Protein AF-A0A7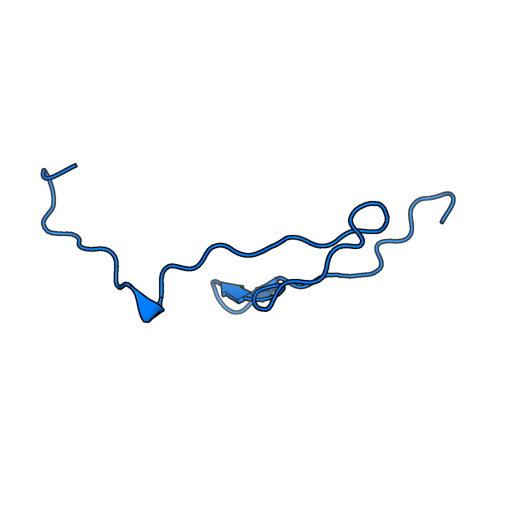X5TCN1-F1 (afdb_monomer)

Foldseek 3Di:
DPPDPDDDDPVVDDDEDDDDPVRDDDDPHQWDDDPNDIDHYDPPDDPPD

Secondary structure (DSSP, 8-state):
--SS-----TTT--------SS-----S---EEETTEEE-------TT-

Solvent-accessible surface area (backbone atoms only — not comparable to full-atom values): 3598 Å² total; per-residue (Å²): 142,76,92,59,103,75,78,84,55,70,90,79,59,74,82,66,50,84,49,52,96,88,47,78,81,87,67,96,38,42,61,51,75,55,97,92,40,78,51,57,67,68,93,74,72,45,104,86,93

Mean predicted aligned error: 7.44 Å

Radius of gyration: 15.52 Å; Cα contacts (8 Å, |Δi|>4): 36; chains: 1; bounding box: 34×28×36 Å

Sequence (49 aa):
MKECSLERHPKKTKIVYCKDANRKDDHDNISFDFLGYTFRPRRSCTKKG

pLDDT: mean 83.25, std 10.4, range [52.22, 94.44]

Nearest PDB structures (foldseek):
  8glv-assembly1_PD  TM=2.871E-01  e=8.847E+00  Chlamydomonas reinhardtii
  8glv-assembly1_6W  TM=2.839E-01  e=8.232E+00  Chlamydomonas reinhardtii
  8glv-assembly1_Hb  TM=2.789E-01  e=8.847E+00  Chlamydomonas reinhardtii

Structure (mmCIF, N/CA/C/O backbone):
data_AF-A0A7X5TCN1-F1
#
_entry.id   AF-A0A7X5TCN1-F1
#
loop_
_atom_site.group_PDB
_atom_site.id
_atom_site.type_symbol
_atom_site.label_atom_id
_atom_site.label_alt_id
_atom_site.label_comp_id
_atom_site.label_asym_id
_atom_site.label_entity_id
_atom_site.label_seq_id
_atom_site.pdbx_PDB_ins_code
_atom_site.Cartn_x
_atom_site.Cartn_y
_atom_site.Cartn_z
_atom_site.occupancy
_atom_site.B_iso_or_equiv
_atom_site.auth_seq_id
_atom_site.auth_comp_id
_atom_site.auth_asym_id
_atom_site.auth_atom_id
_atom_site.pdbx_PDB_model_num
ATOM 1 N N . MET A 1 1 ? -4.005 -21.571 15.603 1.00 52.22 1 MET A N 1
ATOM 2 C CA . MET A 1 1 ? -4.179 -20.160 16.020 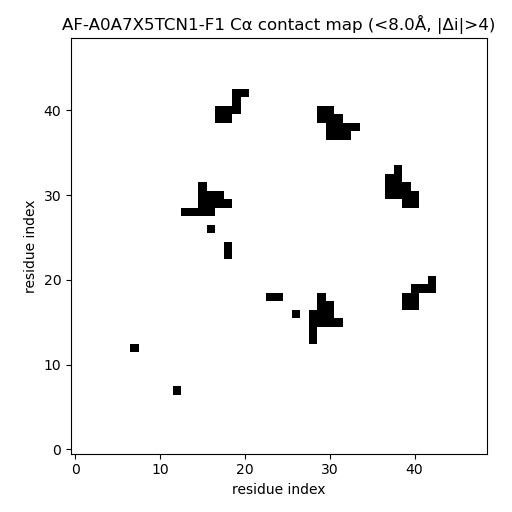1.00 52.22 1 MET A CA 1
ATOM 3 C C . MET A 1 1 ? -5.496 -20.034 16.774 1.00 52.22 1 MET A C 1
ATOM 5 O O . MET A 1 1 ? -6.513 -19.772 16.150 1.00 52.22 1 MET A O 1
ATOM 9 N N . LYS A 1 2 ? -5.518 -20.338 18.076 1.00 53.00 2 LYS A N 1
ATOM 10 C CA . LYS A 1 2 ? -6.713 -20.175 18.928 1.00 53.00 2 LYS A CA 1
ATOM 11 C C . LYS A 1 2 ? -6.350 -20.137 20.421 1.00 53.00 2 LYS A C 1
ATOM 13 O O . LYS A 1 2 ? -7.106 -20.600 21.257 1.00 53.00 2 LYS A O 1
ATOM 18 N N . GLU A 1 3 ? -5.164 -19.621 20.736 1.00 66.06 3 GLU A N 1
ATOM 19 C CA . GLU A 1 3 ? -4.692 -19.508 22.126 1.00 66.06 3 GLU A CA 1
ATOM 20 C C . GLU A 1 3 ? -5.040 -18.139 22.736 1.00 66.06 3 GLU A C 1
ATOM 22 O O . GLU A 1 3 ? -5.158 -18.000 23.945 1.00 66.06 3 GLU A O 1
ATOM 27 N N . CYS A 1 4 ? -5.335 -17.154 21.882 1.00 71.00 4 CYS A N 1
ATOM 28 C CA . CYS A 1 4 ? -5.895 -15.861 22.257 1.00 71.00 4 CYS A CA 1
ATOM 29 C C . CYS A 1 4 ? -7.103 -15.589 21.352 1.00 71.00 4 CYS A C 1
ATOM 31 O O . CYS A 1 4 ? -7.006 -15.808 20.142 1.00 71.00 4 CYS A O 1
ATOM 33 N N . SER A 1 5 ? -8.218 -15.112 21.913 1.00 78.25 5 SER A N 1
ATOM 34 C CA . SER A 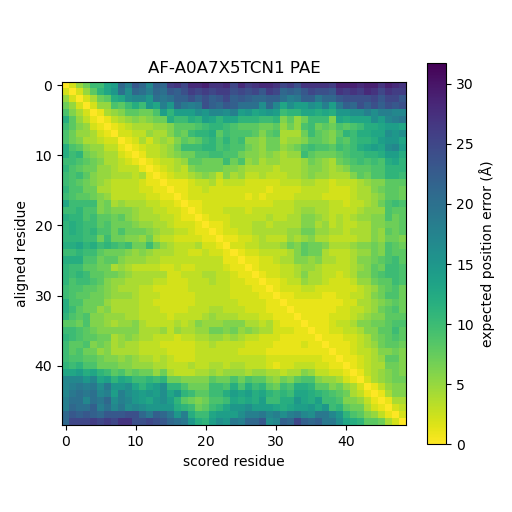1 5 ? -9.478 -14.768 21.222 1.00 78.25 5 SER A CA 1
ATOM 35 C C . SER A 1 5 ? -9.354 -13.542 20.303 1.00 78.25 5 SER A C 1
ATOM 37 O O . SER A 1 5 ? -10.122 -12.588 20.397 1.00 78.25 5 SER A O 1
ATOM 39 N N . LEU A 1 6 ? -8.342 -13.533 19.438 1.00 82.50 6 LEU A N 1
ATOM 40 C CA . LEU A 1 6 ? -8.059 -12.459 18.503 1.00 82.50 6 LEU A CA 1
ATOM 41 C C . LEU A 1 6 ? -8.545 -12.867 17.110 1.00 82.50 6 LEU A C 1
ATOM 43 O O . LEU A 1 6 ? -8.013 -13.796 16.501 1.00 82.50 6 LEU A O 1
ATOM 47 N N . GLU A 1 7 ? -9.538 -12.150 16.592 1.00 81.88 7 GLU A N 1
ATOM 48 C CA . GLU A 1 7 ? -10.068 -12.362 15.245 1.00 81.88 7 GLU A CA 1
ATOM 49 C C . GLU A 1 7 ? -9.603 -11.265 14.285 1.00 81.88 7 GLU A C 1
ATOM 51 O O . GLU A 1 7 ? -9.487 -10.086 14.634 1.00 81.88 7 GLU A O 1
ATOM 56 N N . ARG A 1 8 ? -9.326 -11.645 13.033 1.00 82.50 8 ARG A N 1
ATOM 57 C CA . ARG A 1 8 ? -8.945 -10.684 11.995 1.00 82.50 8 ARG A CA 1
ATOM 58 C C . ARG A 1 8 ? -10.186 -9.993 11.453 1.00 82.50 8 ARG A C 1
ATOM 60 O O . 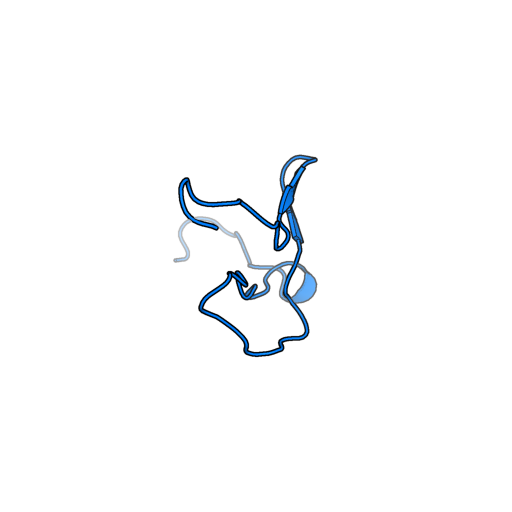ARG A 1 8 ? -11.027 -10.622 10.823 1.00 82.50 8 ARG A O 1
ATOM 67 N N . HIS A 1 9 ? -10.252 -8.673 11.602 1.00 82.75 9 HIS A N 1
ATOM 68 C CA . HIS A 1 9 ? -11.327 -7.893 10.997 1.00 82.75 9 HIS A CA 1
ATOM 69 C C . HIS A 1 9 ? -11.186 -7.887 9.459 1.00 82.75 9 HIS A C 1
ATOM 71 O O . HIS A 1 9 ? -10.175 -7.374 8.955 1.00 82.75 9 HIS A O 1
ATOM 77 N N . PRO A 1 10 ? -12.188 -8.361 8.695 1.00 80.81 10 PRO A N 1
ATOM 78 C CA . PRO A 1 10 ? -12.081 -8.535 7.243 1.00 80.81 10 PRO A CA 1
ATOM 79 C 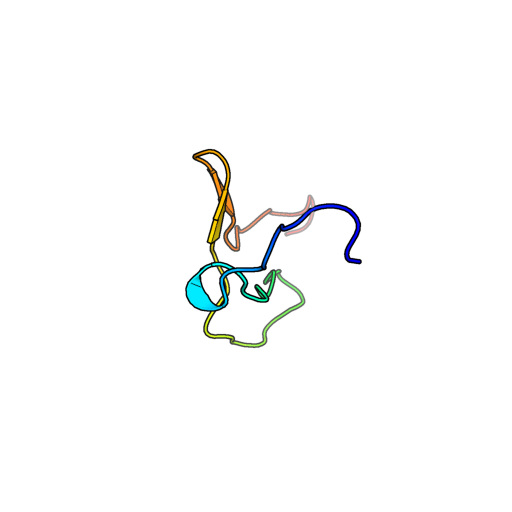C . PRO A 1 10 ? -11.858 -7.207 6.512 1.00 80.81 10 PRO A C 1
ATOM 81 O O . PRO A 1 10 ? -11.036 -7.126 5.615 1.00 80.81 10 PRO A O 1
ATOM 84 N N . LYS A 1 11 ? -12.488 -6.116 6.968 1.00 80.19 11 LYS A N 1
ATOM 85 C CA . LYS A 1 11 ? -12.280 -4.775 6.383 1.00 80.19 11 LYS A CA 1
ATOM 86 C C . LYS A 1 11 ? -10.881 -4.182 6.620 1.00 80.19 11 LYS A C 1
ATOM 88 O O . LYS A 1 11 ? -10.430 -3.359 5.835 1.00 80.19 11 LYS A O 1
ATOM 93 N N . LYS A 1 12 ? -10.216 -4.536 7.729 1.00 81.19 12 LYS A N 1
ATOM 94 C CA . LYS A 1 12 ? -8.892 -3.983 8.087 1.00 81.19 12 LYS A CA 1
ATOM 95 C C . LYS A 1 12 ? -7.756 -4.842 7.534 1.00 81.19 12 LYS A C 1
ATOM 97 O O . LYS A 1 12 ? -6.658 -4.343 7.318 1.00 81.19 12 LYS A O 1
ATOM 102 N N . THR A 1 13 ? -8.015 -6.130 7.316 1.00 86.19 13 THR A N 1
ATOM 103 C CA . THR A 1 13 ? -7.056 -7.052 6.714 1.00 86.19 13 THR A CA 1
ATOM 104 C C . THR A 1 13 ? -7.171 -6.980 5.201 1.00 86.19 13 THR A C 1
ATOM 106 O O . THR A 1 13 ? -8.157 -7.432 4.634 1.00 86.19 13 THR A O 1
ATOM 109 N N . LYS A 1 14 ? -6.144 -6.450 4.544 1.00 87.06 14 LYS A N 1
ATOM 110 C CA . LYS A 1 14 ? -6.061 -6.402 3.084 1.00 87.06 14 LYS A CA 1
ATOM 111 C C . LYS A 1 14 ? -4.665 -6.787 2.612 1.00 87.06 14 LYS A C 1
ATOM 113 O O . LYS A 1 14 ? -3.685 -6.516 3.304 1.00 87.06 14 LYS A O 1
ATOM 118 N N . ILE A 1 15 ? -4.590 -7.418 1.442 1.00 89.31 15 ILE A N 1
ATOM 119 C CA . IL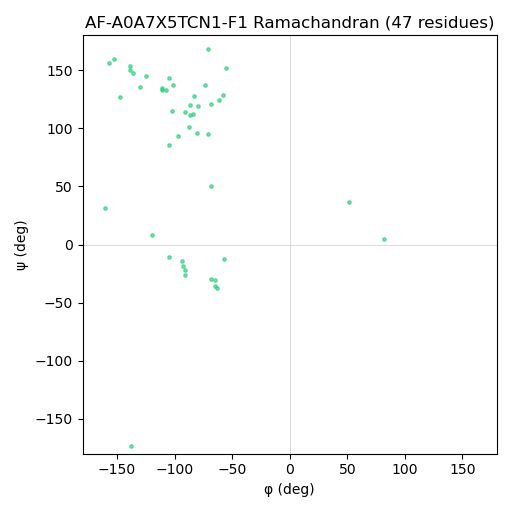E A 1 15 ? -3.334 -7.636 0.720 1.00 89.31 15 ILE A CA 1
ATOM 120 C C . ILE A 1 15 ? -3.054 -6.359 -0.070 1.00 89.31 15 ILE A C 1
ATOM 122 O O . ILE A 1 15 ? -3.931 -5.869 -0.781 1.00 89.31 15 ILE A O 1
ATOM 126 N N . VAL A 1 16 ? -1.855 -5.804 0.087 1.00 91.56 16 VAL A N 1
ATOM 127 C CA . VAL A 1 16 ? -1.426 -4.594 -0.619 1.00 91.56 16 VAL A CA 1
ATOM 128 C C . VAL A 1 16 ? -0.341 -4.970 -1.614 1.00 91.56 16 VAL A C 1
ATOM 130 O O . VAL A 1 16 ? 0.618 -5.659 -1.267 1.00 91.56 16 VAL A O 1
ATOM 133 N N . TYR A 1 17 ? -0.480 -4.487 -2.841 1.00 93.50 17 TYR A N 1
ATOM 134 C CA . TYR A 1 17 ? 0.535 -4.609 -3.870 1.00 93.50 17 TYR A CA 1
ATOM 135 C C . TYR A 1 17 ? 1.579 -3.495 -3.742 1.00 93.50 17 TYR A C 1
ATOM 137 O O . TYR A 1 17 ? 1.302 -2.318 -3.978 1.00 93.50 17 TYR A O 1
ATOM 145 N N . CYS A 1 18 ? 2.808 -3.868 -3.388 1.00 87.31 18 CYS A N 1
ATOM 146 C CA . CYS A 1 18 ? 3.936 -2.940 -3.352 1.00 87.31 18 CYS A CA 1
ATOM 147 C C . CYS A 1 18 ? 4.505 -2.737 -4.766 1.00 87.31 18 CYS A C 1
ATOM 149 O O . CYS A 1 18 ? 5.333 -3.532 -5.225 1.00 87.31 18 CYS A O 1
ATOM 151 N N . LYS A 1 19 ? 4.052 -1.666 -5.432 1.00 87.12 19 LYS A N 1
ATOM 152 C CA . LYS A 1 19 ? 4.492 -1.260 -6.778 1.00 87.12 19 LYS A CA 1
ATOM 153 C C . LYS A 1 19 ? 5.904 -0.652 -6.749 1.00 87.12 19 LYS A C 1
ATOM 155 O O . LYS A 1 19 ? 6.207 0.176 -5.888 1.00 87.12 19 LYS A O 1
ATOM 160 N N . ASP A 1 20 ? 6.732 -1.027 -7.722 1.00 85.38 20 ASP A N 1
ATOM 161 C CA . ASP A 1 20 ? 8.082 -0.497 -7.964 1.00 85.38 20 ASP A CA 1
ATOM 162 C C . ASP A 1 20 ? 8.320 -0.268 -9.474 1.00 85.38 20 ASP A C 1
ATOM 164 O O . ASP A 1 20 ? 7.389 -0.368 -10.271 1.00 85.38 20 ASP A O 1
ATOM 168 N N . ALA A 1 21 ? 9.544 0.086 -9.882 1.00 82.94 21 ALA A N 1
ATOM 169 C CA . ALA A 1 21 ? 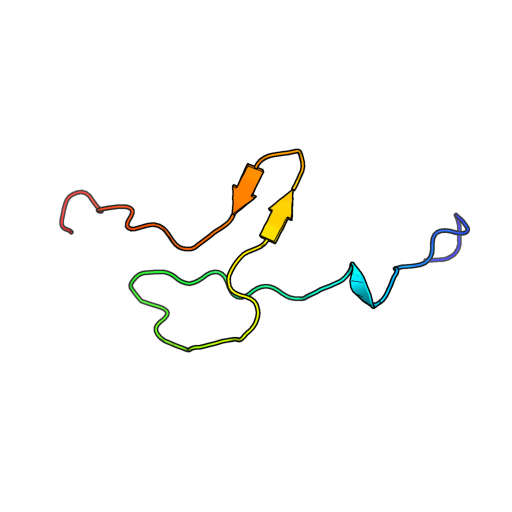9.866 0.384 -11.283 1.00 82.94 21 ALA A CA 1
ATOM 170 C C . ALA A 1 21 ? 9.731 -0.827 -12.234 1.00 82.94 21 ALA A C 1
ATOM 172 O O . ALA A 1 21 ? 9.411 -0.656 -13.413 1.00 82.94 21 ALA A O 1
ATOM 173 N N . ASN A 1 22 ? 9.963 -2.039 -11.729 1.00 85.19 22 ASN A N 1
ATOM 174 C CA . ASN A 1 22 ? 9.896 -3.287 -12.492 1.00 85.19 22 ASN A CA 1
ATOM 175 C C . ASN A 1 22 ? 8.495 -3.919 -12.435 1.00 85.19 22 ASN A C 1
ATOM 177 O O . ASN A 1 22 ? 8.124 -4.699 -13.308 1.00 85.19 22 ASN A O 1
ATOM 181 N N . ARG A 1 23 ? 7.708 -3.564 -11.419 1.00 87.75 23 ARG A N 1
ATOM 182 C CA . ARG A 1 23 ? 6.361 -4.066 -11.142 1.00 87.75 23 ARG A CA 1
ATOM 183 C C . ARG A 1 23 ? 5.297 -3.117 -11.682 1.00 87.75 23 ARG A C 1
ATOM 185 O O . ARG A 1 23 ? 4.905 -2.164 -11.013 1.00 87.75 23 ARG A O 1
ATOM 192 N N . LYS A 1 24 ? 4.831 -3.365 -12.909 1.00 86.50 24 LYS A N 1
ATOM 193 C CA . LYS A 1 24 ? 3.946 -2.434 -13.635 1.00 86.50 24 LYS A CA 1
ATOM 194 C C . LYS A 1 24 ? 2.453 -2.703 -13.474 1.00 86.50 24 LYS A C 1
ATOM 196 O O . LYS A 1 24 ? 1.693 -1.782 -13.756 1.00 86.50 24 LYS A O 1
ATOM 201 N N . ASP A 1 25 ? 2.058 -3.874 -12.971 1.00 90.69 25 ASP A N 1
ATOM 202 C CA . ASP A 1 25 ? 0.646 -4.218 -12.780 1.00 90.69 25 ASP A CA 1
ATOM 203 C C . ASP A 1 25 ? -0.113 -3.199 -11.923 1.00 90.69 25 ASP A C 1
ATOM 205 O O . ASP A 1 25 ? 0.447 -2.500 -11.063 1.00 90.69 25 ASP A O 1
ATOM 209 N N . ASP A 1 26 ? -1.410 -3.108 -12.192 1.00 89.75 26 ASP A N 1
ATOM 210 C CA . ASP A 1 26 ? -2.340 -2.240 -11.492 1.00 89.75 26 ASP A CA 1
ATOM 211 C C . ASP A 1 26 ? -3.256 -3.069 -10.594 1.00 89.75 26 ASP A C 1
ATOM 213 O O . ASP A 1 26 ? -3.799 -4.100 -10.982 1.00 89.75 26 ASP A O 1
ATOM 217 N N . HIS A 1 27 ? -3.389 -2.607 -9.356 1.00 92.31 27 HIS A N 1
ATOM 218 C CA . HIS A 1 27 ? -4.184 -3.235 -8.312 1.00 92.31 27 HIS A CA 1
ATOM 219 C C . HIS A 1 27 ? -4.923 -2.142 -7.540 1.00 92.31 27 HIS A C 1
ATOM 221 O O . HIS A 1 27 ? -4.399 -1.041 -7.376 1.00 92.31 27 HIS A O 1
ATOM 227 N N . ASP A 1 28 ? -6.096 -2.452 -6.989 1.00 91.00 28 ASP A N 1
ATOM 228 C CA . ASP A 1 28 ? -6.876 -1.472 -6.219 1.00 91.00 28 ASP A CA 1
ATOM 229 C C . ASP A 1 28 ? -6.161 -1.024 -4.934 1.00 91.00 28 ASP A C 1
ATOM 231 O O . ASP A 1 28 ? -6.230 0.131 -4.516 1.00 91.00 28 ASP A O 1
ATOM 235 N N . ASN A 1 29 ? -5.442 -1.948 -4.291 1.00 91.75 29 ASN A N 1
ATOM 236 C CA . ASN A 1 29 ? -4.755 -1.710 -3.025 1.00 91.75 29 ASN A CA 1
ATOM 237 C C . ASN A 1 29 ? -3.246 -1.559 -3.248 1.00 91.75 29 ASN A C 1
ATOM 239 O O . ASN A 1 29 ? -2.505 -2.525 -3.085 1.00 91.75 29 ASN A O 1
ATOM 243 N N . ILE A 1 30 ? -2.786 -0.348 -3.575 1.00 93.50 30 ILE A N 1
ATOM 244 C CA . ILE A 1 30 ? -1.347 -0.025 -3.714 1.00 93.50 30 ILE A CA 1
ATOM 245 C C . ILE A 1 30 ? -0.774 0.793 -2.553 1.00 93.50 30 ILE A C 1
ATOM 247 O O . ILE A 1 30 ? 0.439 0.970 -2.455 1.00 93.50 30 ILE A O 1
ATOM 251 N N . SER A 1 31 ? -1.628 1.311 -1.670 1.00 91.75 31 SER A N 1
ATOM 252 C CA . SER A 1 31 ? -1.219 2.114 -0.521 1.00 91.75 31 SER A CA 1
ATOM 253 C C . SER A 1 31 ? -2.006 1.775 0.744 1.00 91.75 31 SER A C 1
ATOM 255 O O . SER A 1 31 ? -3.143 1.283 0.709 1.00 91.75 31 SER A O 1
ATOM 257 N N . PHE A 1 32 ? -1.375 2.012 1.892 1.00 92.38 32 PHE A N 1
ATOM 258 C CA . PHE A 1 32 ? -1.982 1.836 3.207 1.00 92.38 32 PHE A CA 1
ATOM 259 C C . PHE A 1 32 ? -1.278 2.679 4.268 1.00 92.38 32 PHE A C 1
ATOM 261 O O . PHE A 1 32 ? -0.099 3.007 4.135 1.00 92.38 32 PHE A O 1
ATOM 268 N N . ASP A 1 33 ? -2.007 2.973 5.340 1.00 92.62 33 ASP A N 1
ATOM 269 C CA . ASP A 1 33 ? -1.482 3.677 6.502 1.00 92.62 33 ASP A CA 1
ATOM 270 C C . ASP A 1 33 ? -1.193 2.696 7.639 1.00 92.62 33 ASP A C 1
ATOM 272 O O . ASP A 1 33 ? -1.991 1.799 7.928 1.00 92.62 33 ASP A O 1
ATOM 276 N N . PHE A 1 34 ? -0.052 2.875 8.300 1.00 90.06 34 PHE A N 1
ATOM 277 C CA . PHE A 1 34 ? 0.341 2.103 9.471 1.00 90.06 34 PHE A CA 1
ATOM 278 C C . PHE A 1 34 ? 1.165 2.967 10.431 1.00 90.06 34 PHE A C 1
ATOM 280 O O . PHE A 1 34 ? 2.143 3.590 10.025 1.00 90.06 34 PHE A O 1
ATOM 287 N N . LEU A 1 35 ? 0.752 3.019 11.704 1.00 93.19 35 LEU A N 1
ATOM 288 C CA . LEU A 1 35 ? 1.402 3.804 12.769 1.00 93.19 35 LEU A CA 1
ATOM 289 C C . LEU A 1 35 ? 1.640 5.287 12.410 1.00 93.19 35 LEU A C 1
ATOM 291 O O . LEU A 1 35 ? 2.657 5.864 12.776 1.00 93.19 35 LEU A O 1
ATOM 295 N N . GLY A 1 36 ? 0.706 5.901 11.677 1.00 94.44 36 GLY A N 1
ATOM 296 C CA . GLY A 1 36 ? 0.814 7.300 11.245 1.00 94.44 36 GLY A CA 1
ATOM 297 C C . GLY A 1 36 ? 1.675 7.523 9.996 1.00 94.44 36 GLY A C 1
ATOM 298 O O . GLY A 1 36 ? 1.864 8.667 9.592 1.00 94.44 36 GLY A O 1
ATOM 299 N N . TYR A 1 37 ? 2.160 6.457 9.354 1.00 93.75 37 TYR A N 1
ATOM 300 C CA . TYR A 1 37 ? 2.914 6.526 8.104 1.00 93.75 37 TYR A CA 1
ATOM 301 C C . TYR A 1 37 ? 2.121 5.944 6.940 1.00 93.75 37 TYR A C 1
ATOM 303 O O . TYR A 1 37 ? 1.578 4.846 7.036 1.00 93.75 37 TYR A O 1
ATOM 311 N N . THR A 1 38 ? 2.126 6.649 5.809 1.00 93.00 38 THR A N 1
ATOM 312 C CA . THR A 1 38 ? 1.549 6.155 4.555 1.00 93.00 38 THR A CA 1
ATOM 313 C C . THR A 1 38 ? 2.605 5.429 3.729 1.00 93.00 38 THR A C 1
ATOM 315 O O . THR A 1 38 ? 3.528 6.049 3.188 1.00 93.00 38 THR A O 1
ATOM 318 N N . PHE A 1 39 ? 2.423 4.125 3.557 1.00 90.81 39 PHE A N 1
ATOM 319 C CA . PHE A 1 39 ? 3.185 3.297 2.631 1.00 90.81 39 PHE A CA 1
ATOM 320 C C . PHE A 1 39 ? 2.519 3.362 1.257 1.00 90.81 39 PHE A C 1
ATOM 322 O O . PHE A 1 39 ? 1.344 3.032 1.099 1.00 90.81 39 PHE A O 1
ATOM 329 N N . ARG A 1 40 ? 3.261 3.835 0.257 1.00 90.62 40 ARG A N 1
ATOM 330 C CA . ARG A 1 40 ? 2.800 3.987 -1.128 1.00 90.62 40 ARG A CA 1
ATOM 331 C C . ARG A 1 40 ? 3.981 3.889 -2.089 1.00 90.62 40 ARG A C 1
ATOM 333 O O . ARG A 1 40 ? 5.107 4.149 -1.656 1.00 90.62 40 ARG A O 1
ATOM 340 N N . PRO A 1 41 ? 3.751 3.596 -3.378 1.00 88.38 41 PRO A N 1
ATOM 341 C CA . PRO A 1 41 ? 4.808 3.607 -4.374 1.00 88.38 41 PRO A CA 1
ATOM 342 C C . PRO A 1 41 ? 5.459 4.990 -4.413 1.00 88.38 41 PRO A C 1
ATOM 344 O O . PRO A 1 41 ? 4.787 6.024 -4.489 1.00 88.38 41 PRO A O 1
ATOM 347 N N . ARG A 1 42 ? 6.784 5.020 -4.319 1.00 83.38 42 ARG A N 1
ATOM 348 C CA . ARG A 1 42 ? 7.589 6.236 -4.435 1.00 83.38 42 ARG A CA 1
ATOM 349 C C . ARG A 1 42 ? 8.614 5.997 -5.527 1.00 83.38 42 ARG A C 1
ATOM 351 O O . ARG A 1 42 ? 9.138 4.896 -5.654 1.00 83.38 42 ARG A O 1
ATOM 358 N N . ARG A 1 43 ? 8.935 7.042 -6.286 1.00 76.00 43 ARG A N 1
ATOM 359 C CA . ARG A 1 43 ? 10.133 7.023 -7.125 1.00 76.00 43 ARG A CA 1
ATOM 360 C C . ARG A 1 43 ? 11.345 7.097 -6.199 1.00 76.00 43 ARG A C 1
ATOM 362 O O . ARG A 1 43 ? 11.710 8.178 -5.751 1.00 76.00 43 ARG A O 1
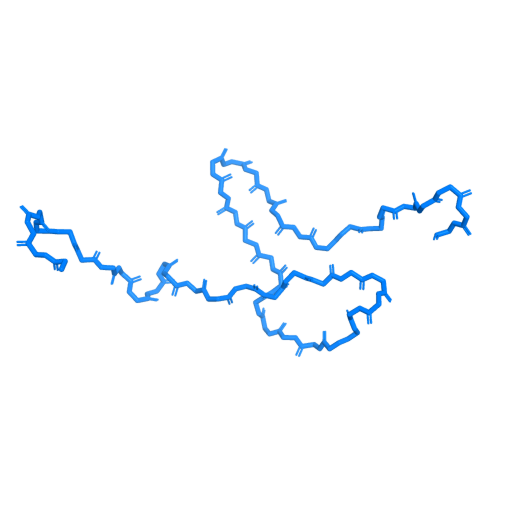ATOM 369 N N . SER A 1 44 ? 11.911 5.946 -5.856 1.00 68.38 44 SER A N 1
ATOM 370 C CA . SER A 1 44 ? 13.266 5.866 -5.324 1.00 68.38 44 SER A CA 1
ATOM 371 C C . SER A 1 44 ? 14.201 5.759 -6.518 1.00 68.38 44 SER A C 1
ATOM 373 O O . SER A 1 44 ? 14.302 4.693 -7.122 1.00 68.38 44 SER A O 1
ATOM 375 N N . CYS A 1 45 ? 14.827 6.872 -6.890 1.00 67.25 45 CYS A N 1
ATOM 376 C CA . CYS A 1 45 ? 15.827 6.859 -7.946 1.00 67.25 45 CYS A CA 1
ATOM 377 C C . CYS A 1 45 ? 16.973 5.952 -7.497 1.00 67.25 45 CYS A C 1
ATOM 379 O O . CYS A 1 45 ? 17.546 6.164 -6.421 1.00 67.25 45 CYS A O 1
ATOM 381 N N . THR A 1 46 ? 17.311 4.941 -8.292 1.00 72.75 46 THR A N 1
ATOM 382 C CA . THR A 1 46 ? 18.577 4.240 -8.063 1.00 72.75 46 THR A CA 1
ATOM 383 C C . THR A 1 46 ? 19.720 5.172 -8.468 1.00 72.75 46 THR A C 1
ATOM 385 O O . THR A 1 46 ? 19.510 6.185 -9.139 1.00 72.75 46 THR A O 1
ATOM 388 N N . LYS A 1 47 ? 20.969 4.838 -8.127 1.00 75.75 47 LYS A N 1
ATOM 389 C CA . LYS A 1 47 ? 22.138 5.623 -8.570 1.00 75.75 47 LYS A CA 1
ATOM 390 C C . LYS A 1 47 ? 22.235 5.747 -10.107 1.00 75.75 47 LYS A C 1
ATOM 392 O O . LYS A 1 47 ? 23.021 6.550 -10.594 1.00 75.75 47 LYS A O 1
ATOM 397 N N . LYS A 1 48 ? 21.449 4.961 -10.858 1.00 73.88 48 LYS A N 1
ATOM 398 C CA . LYS A 1 48 ? 21.372 4.948 -12.325 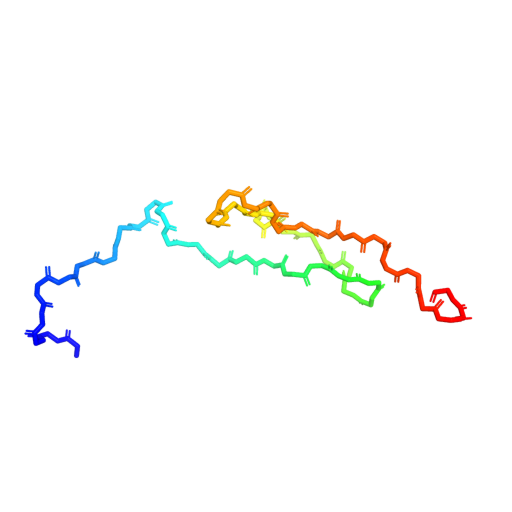1.00 73.88 48 LYS A CA 1
ATOM 399 C C . LYS A 1 48 ? 19.977 5.285 -12.892 1.00 73.88 48 LYS A C 1
ATOM 401 O O . LYS A 1 48 ? 19.804 5.172 -14.101 1.00 73.88 48 LYS A O 1
ATOM 406 N N . GLY A 1 49 ? 19.022 5.716 -12.061 1.00 59.56 49 GLY A N 1
ATOM 407 C CA . GLY A 1 49 ? 17.608 5.881 -12.439 1.00 59.56 49 GLY A CA 1
ATOM 408 C C . GLY A 1 49 ? 16.724 4.875 -11.735 1.00 59.56 49 GLY A C 1
ATOM 409 O O . GLY A 1 49 ? 17.027 3.666 -11.821 1.00 59.56 49 GLY A O 1
#